Protein AF-A0A959QE55-F1 (afdb_monomer)

Radius of gyration: 18.62 Å; Cα contacts (8 Å, |Δi|>4): 96; chains: 1; bounding box: 35×22×53 Å

Mean predicted aligned error: 5.77 Å

Solvent-accessible surface area (backbone atoms only — not comparable to full-atom values): 5480 Å² total; per-residue (Å²): 134,53,68,30,61,61,32,69,75,41,61,66,72,59,25,51,55,52,40,71,72,63,36,79,43,78,48,75,43,74,94,70,44,28,40,37,29,31,33,92,86,72,31,63,40,76,44,64,65,80,84,82,84,89,66,46,80,93,33,75,67,35,47,52,52,48,56,62,69,46,49,91,74,59,48,73,69,59,49,51,50,51,51,54,46,56,56,63,72,77,110

Structure (mmCIF, N/CA/C/O backbone):
data_AF-A0A959QE55-F1
#
_entry.id   AF-A0A959QE55-F1
#
loop_
_atom_site.group_PDB
_atom_site.id
_atom_site.type_symbol
_atom_site.label_atom_id
_atom_site.label_alt_id
_atom_site.label_comp_id
_atom_site.label_asym_id
_atom_site.label_entity_id
_atom_site.label_seq_id
_atom_site.pdbx_PDB_ins_code
_atom_site.Cartn_x
_atom_site.Cartn_y
_atom_site.Cartn_z
_atom_site.occupancy
_atom_site.B_iso_or_equiv
_atom_site.auth_seq_id
_atom_site.auth_comp_id
_atom_site.auth_asym_id
_atom_site.auth_atom_id
_atom_site.pdbx_PDB_model_num
ATOM 1 N N . MET A 1 1 ? 2.479 9.524 -25.097 1.00 84.75 1 MET A N 1
ATOM 2 C CA . MET A 1 1 ? 2.474 9.174 -23.664 1.00 84.75 1 MET A CA 1
ATOM 3 C C . MET A 1 1 ? 2.998 7.757 -23.525 1.00 84.75 1 MET A C 1
ATOM 5 O O . MET A 1 1 ? 2.507 6.882 -24.237 1.00 84.75 1 MET A O 1
ATOM 9 N N . LYS A 1 2 ? 4.022 7.559 -22.696 1.00 95.69 2 LYS A N 1
ATOM 10 C CA . LYS A 1 2 ? 4.682 6.264 -22.495 1.00 95.69 2 LYS A CA 1
ATOM 11 C C . LYS A 1 2 ? 3.835 5.313 -21.641 1.00 95.69 2 LYS A C 1
ATOM 13 O O . LYS A 1 2 ? 2.853 5.717 -21.017 1.00 95.69 2 LYS A O 1
ATOM 18 N N . THR A 1 3 ? 4.215 4.043 -21.608 1.00 97.06 3 THR A N 1
ATOM 19 C CA . THR A 1 3 ? 3.507 2.968 -20.901 1.00 97.06 3 THR A CA 1
ATOM 20 C C . THR A 1 3 ? 3.425 3.236 -19.403 1.00 97.06 3 THR A C 1
ATOM 22 O O . THR A 1 3 ? 2.326 3.200 -18.853 1.00 97.06 3 THR A O 1
ATOM 25 N N . ALA A 1 4 ? 4.536 3.604 -18.756 1.00 97.25 4 ALA A N 1
ATOM 26 C CA . ALA A 1 4 ? 4.537 3.950 -17.335 1.00 97.25 4 ALA A CA 1
ATOM 27 C C . ALA A 1 4 ? 3.606 5.134 -17.017 1.00 97.25 4 ALA A C 1
ATOM 29 O O . ALA A 1 4 ? 2.822 5.057 -16.077 1.00 97.25 4 ALA A O 1
ATOM 30 N N . GLU A 1 5 ? 3.628 6.191 -17.838 1.00 96.94 5 GLU A N 1
ATOM 31 C CA . GLU A 1 5 ? 2.772 7.380 -17.678 1.00 96.94 5 GLU A CA 1
ATOM 32 C C . GLU A 1 5 ? 1.281 7.023 -17.809 1.00 96.94 5 GLU A C 1
ATOM 34 O O . GLU A 1 5 ? 0.459 7.450 -17.002 1.00 96.94 5 GLU A O 1
ATOM 39 N N . ARG A 1 6 ? 0.930 6.172 -18.784 1.00 96.81 6 ARG A N 1
ATOM 40 C CA . ARG A 1 6 ? -0.437 5.649 -18.961 1.00 96.81 6 ARG A CA 1
ATOM 41 C C . ARG A 1 6 ? -0.907 4.806 -17.781 1.00 96.81 6 ARG A C 1
ATOM 43 O O . ARG A 1 6 ? -2.092 4.822 -17.454 1.00 96.81 6 ARG A O 1
ATOM 50 N N . LEU A 1 7 ? -0.014 4.011 -17.193 1.00 96.25 7 LEU A N 1
ATOM 51 C CA . LEU A 1 7 ? -0.342 3.174 -16.041 1.00 96.25 7 LEU A CA 1
ATOM 52 C C . LEU A 1 7 ? -0.484 4.007 -14.767 1.00 96.25 7 LEU A C 1
ATOM 54 O O . LEU A 1 7 ? -1.400 3.740 -13.998 1.00 96.25 7 LEU A O 1
ATOM 58 N N . ALA A 1 8 ? 0.336 5.043 -14.587 1.00 94.50 8 ALA A N 1
ATOM 59 C CA . ALA A 1 8 ? 0.268 5.943 -13.435 1.00 94.50 8 ALA A CA 1
ATOM 60 C C . ALA A 1 8 ? -1.065 6.712 -13.330 1.00 94.50 8 ALA A C 1
ATOM 62 O O . ALA A 1 8 ? -1.439 7.142 -12.248 1.00 94.50 8 ALA A O 1
ATOM 63 N N . GLN A 1 9 ? -1.805 6.851 -14.434 1.00 94.62 9 GLN A N 1
ATOM 64 C CA . GLN A 1 9 ? -3.146 7.451 -14.451 1.00 94.62 9 GLN A CA 1
ATOM 65 C C . GLN A 1 9 ? -4.261 6.495 -13.995 1.00 94.62 9 GLN A C 1
ATOM 67 O O . GLN A 1 9 ? -5.414 6.906 -13.871 1.00 94.62 9 GLN A O 1
ATOM 72 N N . LYS A 1 10 ? -3.965 5.205 -13.805 1.00 92.38 10 LYS A N 1
ATOM 73 C CA . LYS A 1 10 ? -4.946 4.207 -13.358 1.00 92.38 10 LYS A CA 1
ATOM 74 C C . LYS A 1 10 ? -4.976 4.133 -11.835 1.00 92.38 10 LYS A C 1
ATOM 76 O O . LYS A 1 10 ? -4.022 4.506 -11.163 1.00 92.38 10 LYS A O 1
ATOM 81 N N . HIS A 1 11 ? -6.051 3.552 -11.302 1.00 91.75 11 HIS A N 1
ATOM 82 C CA . HIS A 1 11 ? -6.120 3.198 -9.887 1.00 91.75 11 HIS A CA 1
ATOM 83 C C . HIS A 1 11 ? -4.899 2.360 -9.485 1.00 91.75 11 HIS A C 1
ATOM 85 O O . HIS A 1 11 ? -4.510 1.446 -10.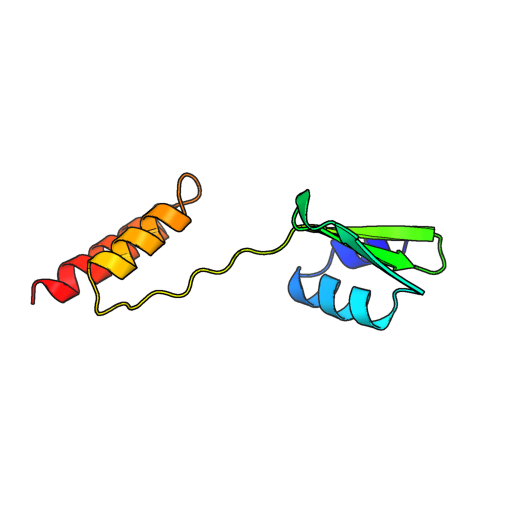219 1.00 91.75 11 HIS A O 1
ATOM 91 N N . PHE A 1 12 ? -4.323 2.651 -8.321 1.00 87.56 12 PHE A N 1
ATOM 92 C CA . PHE A 1 12 ? -3.012 2.150 -7.905 1.00 87.56 12 PHE A CA 1
ATOM 93 C C . PHE A 1 12 ? -2.865 0.624 -8.048 1.00 87.56 12 PHE A C 1
ATOM 95 O O . PHE A 1 12 ? -1.962 0.142 -8.732 1.00 87.56 12 PHE A O 1
ATOM 102 N N . ALA A 1 13 ? -3.815 -0.145 -7.504 1.00 88.50 13 ALA A N 1
ATOM 103 C CA . ALA A 1 13 ? -3.820 -1.606 -7.619 1.00 88.50 13 ALA A CA 1
ATOM 104 C C . ALA A 1 13 ? -3.850 -2.092 -9.083 1.00 88.50 13 ALA A C 1
ATOM 106 O O . ALA A 1 13 ? -3.131 -3.019 -9.452 1.00 88.50 13 ALA A O 1
ATOM 107 N N . VAL A 1 14 ? -4.630 -1.433 -9.947 1.00 92.19 14 VAL A N 1
ATOM 108 C CA . VAL A 1 14 ? -4.714 -1.762 -11.379 1.00 92.19 14 VAL A CA 1
ATOM 109 C C . VAL A 1 14 ? -3.400 -1.446 -12.088 1.00 92.19 14 VAL A C 1
AT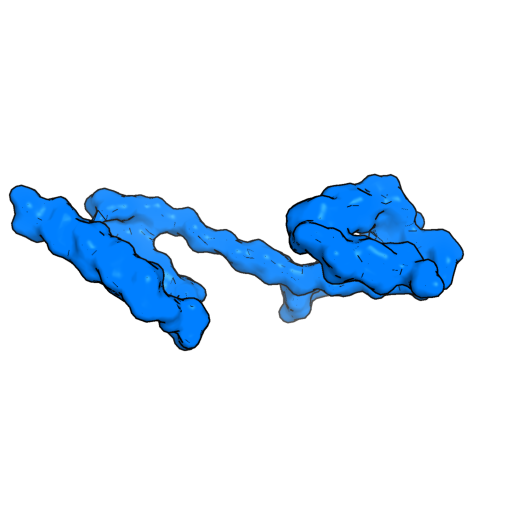OM 111 O O . VAL A 1 14 ? -2.949 -2.240 -12.913 1.00 92.19 14 VAL A O 1
ATOM 114 N N . ALA A 1 15 ? -2.774 -0.310 -11.772 1.00 93.38 15 ALA A N 1
ATOM 115 C CA . ALA A 1 15 ? -1.484 0.074 -12.333 1.00 93.38 15 ALA A CA 1
ATOM 116 C C . ALA A 1 15 ? -0.402 -0.969 -12.013 1.00 93.38 15 ALA A C 1
ATOM 118 O O . ALA A 1 15 ? 0.316 -1.389 -12.918 1.00 93.38 15 ALA A O 1
ATOM 119 N N . ILE A 1 16 ? -0.340 -1.443 -10.762 1.00 92.62 16 ILE A N 1
ATOM 120 C CA . ILE A 1 16 ? 0.623 -2.466 -10.326 1.00 92.62 16 ILE A CA 1
ATOM 121 C C . ILE A 1 16 ? 0.371 -3.807 -11.006 1.00 92.62 16 ILE A C 1
ATOM 123 O O . ILE A 1 16 ? 1.319 -4.395 -11.523 1.00 92.62 16 ILE A O 1
ATOM 127 N N . MET A 1 17 ? -0.877 -4.289 -11.020 1.00 93.81 17 MET A N 1
ATOM 128 C CA . MET A 1 17 ? -1.208 -5.570 -11.657 1.00 93.81 17 MET A CA 1
ATOM 129 C C . MET A 1 17 ? -0.801 -5.559 -13.131 1.00 93.81 17 MET A C 1
ATOM 131 O O . MET A 1 17 ? -0.092 -6.451 -13.588 1.00 93.81 17 MET A O 1
ATOM 135 N N . ARG A 1 18 ? -1.155 -4.491 -13.855 1.00 95.75 18 ARG A N 1
ATOM 136 C CA . ARG A 1 18 ? -0.773 -4.338 -15.263 1.00 95.75 18 ARG A CA 1
ATOM 137 C C . ARG A 1 18 ? 0.732 -4.208 -15.448 1.00 95.75 18 ARG A C 1
ATOM 13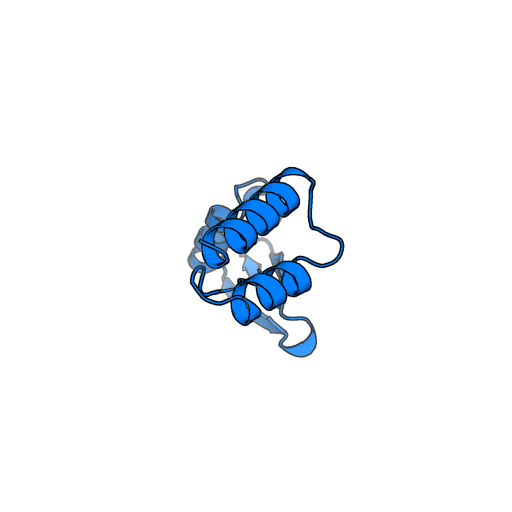9 O O . ARG A 1 18 ? 1.269 -4.823 -16.359 1.00 95.75 18 ARG A O 1
ATOM 146 N N . ALA A 1 19 ? 1.415 -3.459 -14.588 1.00 95.25 19 ALA A N 1
ATOM 147 C CA . ALA A 1 19 ? 2.865 -3.334 -14.652 1.00 95.25 19 ALA A CA 1
ATOM 148 C C . ALA A 1 19 ? 3.572 -4.683 -14.448 1.00 95.25 19 ALA A C 1
ATOM 150 O O . ALA A 1 19 ? 4.538 -4.973 -15.144 1.00 95.25 19 ALA A O 1
ATOM 151 N N . ALA A 1 20 ? 3.072 -5.526 -13.541 1.00 93.88 20 ALA A N 1
ATOM 152 C CA . ALA A 1 20 ? 3.609 -6.864 -13.320 1.00 93.88 20 ALA A CA 1
ATOM 153 C C . ALA A 1 20 ? 3.378 -7.814 -14.510 1.00 93.88 20 ALA A C 1
ATOM 155 O O . ALA A 1 20 ? 4.201 -8.699 -14.726 1.00 93.88 20 ALA A O 1
ATOM 156 N N . GLU A 1 21 ? 2.298 -7.625 -15.274 1.00 94.94 21 GLU A N 1
ATOM 157 C CA . GLU A 1 21 ? 1.985 -8.418 -16.471 1.00 94.94 21 GLU A CA 1
ATOM 158 C C . GLU A 1 21 ? 2.832 -8.034 -17.693 1.00 94.94 21 GLU A C 1
ATOM 160 O O . GLU A 1 21 ? 3.210 -8.913 -18.463 1.00 94.94 21 GLU A O 1
ATOM 165 N N . CYS A 1 22 ? 3.095 -6.739 -17.911 1.00 94.69 22 CYS A N 1
ATOM 166 C CA . CYS A 1 22 ? 3.677 -6.252 -19.169 1.00 94.69 22 CYS A CA 1
ATOM 167 C C . CYS A 1 22 ? 5.108 -5.707 -19.072 1.00 94.69 22 CYS A C 1
ATOM 169 O O . CYS A 1 22 ? 5.663 -5.287 -20.087 1.00 94.69 22 CYS A O 1
ATOM 171 N N . ALA A 1 23 ? 5.712 -5.674 -17.883 1.00 97.44 23 ALA A N 1
ATOM 172 C CA . ALA A 1 23 ? 7.102 -5.260 -17.742 1.00 97.44 23 ALA A CA 1
ATOM 173 C C . ALA A 1 23 ? 8.063 -6.304 -18.321 1.00 97.44 23 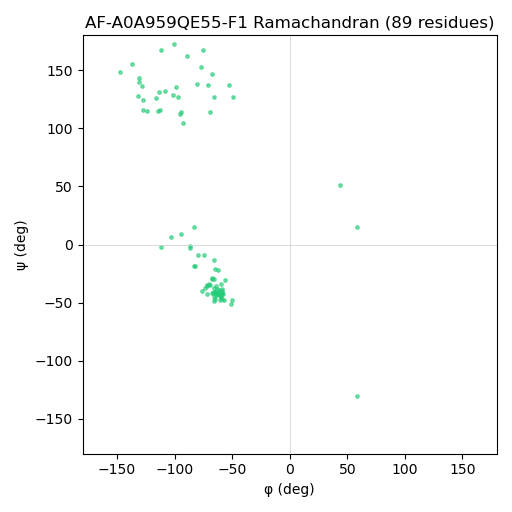ALA A C 1
ATOM 175 O O . ALA A 1 23 ? 7.946 -7.497 -18.053 1.00 97.44 23 ALA A O 1
ATOM 176 N N . ILE A 1 24 ? 9.079 -5.828 -19.037 1.00 98.19 24 ILE A N 1
ATOM 177 C CA . ILE A 1 24 ? 10.196 -6.649 -19.515 1.00 98.19 24 ILE A CA 1
ATOM 178 C C . ILE A 1 24 ? 11.282 -6.849 -18.460 1.00 98.19 24 ILE A C 1
ATOM 180 O O . ILE A 1 24 ? 12.094 -7.764 -18.570 1.00 98.19 24 ILE A O 1
ATOM 184 N N . ALA A 1 25 ? 11.311 -6.003 -17.427 1.00 98.06 25 ALA A N 1
ATOM 185 C CA . ALA A 1 25 ? 12.191 -6.178 -16.282 1.00 98.06 25 ALA A CA 1
ATOM 186 C C . ALA A 1 25 ? 11.547 -5.658 -14.995 1.00 98.06 25 ALA A C 1
ATOM 188 O O . ALA A 1 25 ? 10.796 -4.679 -14.999 1.00 98.06 25 ALA A O 1
ATOM 189 N N . LYS A 1 26 ? 11.889 -6.305 -13.8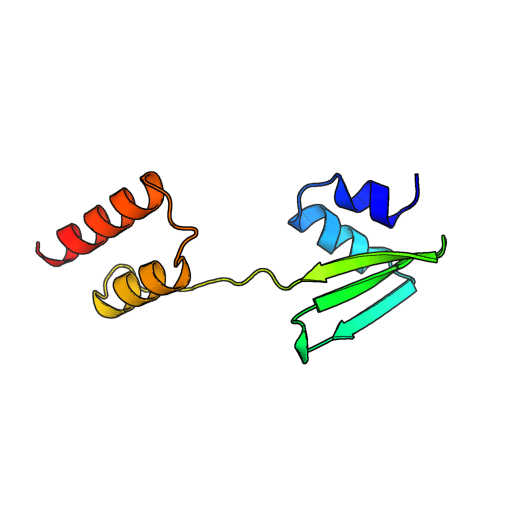79 1.00 97.38 26 LYS A N 1
ATOM 190 C CA . LYS A 1 26 ? 11.438 -5.953 -12.533 1.00 97.38 26 LYS A CA 1
ATOM 191 C C . LYS A 1 26 ? 12.632 -5.911 -11.586 1.00 97.38 26 LYS A C 1
ATOM 193 O O . LYS A 1 26 ? 13.369 -6.888 -11.494 1.00 97.38 26 LYS A O 1
ATOM 198 N N . ASP A 1 27 ? 12.794 -4.808 -10.863 1.00 96.94 27 ASP A N 1
ATOM 199 C CA . ASP A 1 27 ? 13.876 -4.613 -9.889 1.00 96.94 27 ASP A CA 1
ATOM 200 C C . ASP A 1 27 ? 13.318 -4.169 -8.530 1.00 96.94 27 ASP A C 1
ATOM 202 O O . ASP A 1 27 ? 12.438 -3.306 -8.474 1.00 96.94 27 ASP A O 1
ATOM 206 N N . LYS A 1 28 ? 13.826 -4.748 -7.433 1.00 94.38 28 LYS A N 1
ATOM 207 C CA . LYS A 1 28 ? 13.391 -4.428 -6.063 1.00 94.38 28 LYS A CA 1
ATOM 208 C C . LYS A 1 28 ? 14.527 -3.774 -5.281 1.00 94.38 28 LYS A C 1
ATOM 210 O O . LYS A 1 28 ? 15.503 -4.428 -4.921 1.00 94.38 28 LYS A O 1
ATOM 215 N N . ASN A 1 29 ? 14.338 -2.509 -4.916 1.00 92.62 29 ASN A N 1
ATOM 216 C CA . ASN A 1 29 ? 15.194 -1.809 -3.968 1.00 92.62 29 ASN A CA 1
ATOM 217 C C . ASN A 1 29 ? 14.614 -1.949 -2.553 1.00 92.62 29 ASN A C 1
ATOM 219 O O . ASN A 1 29 ? 13.631 -1.293 -2.209 1.00 92.62 29 ASN A O 1
ATOM 223 N N . ARG A 1 30 ? 15.234 -2.804 -1.733 1.00 89.50 30 ARG A N 1
ATOM 224 C CA . ARG A 1 30 ? 14.792 -3.066 -0.353 1.00 89.50 30 ARG A CA 1
ATOM 225 C C . ARG A 1 30 ? 15.023 -1.885 0.589 1.00 89.50 30 ARG A C 1
ATOM 227 O O . ARG A 1 30 ? 14.201 -1.666 1.461 1.00 89.50 30 ARG A O 1
ATOM 234 N N . ALA A 1 31 ? 16.098 -1.120 0.397 1.00 89.56 31 ALA A N 1
ATOM 235 C CA . ALA A 1 31 ? 16.407 0.028 1.251 1.00 89.56 31 ALA A CA 1
ATOM 236 C C . ALA A 1 31 ? 15.382 1.163 1.096 1.00 89.56 31 ALA A C 1
ATOM 238 O O . ALA A 1 31 ? 15.147 1.916 2.031 1.00 89.56 31 ALA A O 1
ATOM 239 N N . LEU A 1 32 ? 14.771 1.276 -0.087 1.00 88.81 32 LEU A N 1
ATOM 240 C CA . LEU A 1 32 ? 13.746 2.278 -0.387 1.00 88.81 32 LEU A CA 1
ATOM 241 C C . LEU A 1 32 ? 12.322 1.713 -0.383 1.00 88.81 32 LEU A C 1
ATOM 243 O O . LEU A 1 32 ? 11.412 2.425 -0.811 1.00 88.81 32 LEU A O 1
ATOM 247 N N . CYS A 1 33 ? 12.151 0.444 0.004 1.00 91.19 33 CYS A N 1
ATOM 248 C CA . CYS A 1 33 ? 10.894 -0.293 -0.106 1.00 91.19 33 CYS A CA 1
ATOM 249 C C . CYS A 1 33 ? 10.219 -0.052 -1.466 1.00 91.19 33 CYS A C 1
ATOM 251 O O . CYS A 1 33 ? 9.079 0.382 -1.534 1.00 91.19 33 CYS A O 1
ATOM 253 N N . MET A 1 34 ? 10.944 -0.224 -2.575 1.00 94.00 34 MET A N 1
ATOM 254 C CA . MET A 1 34 ? 10.480 0.187 -3.905 1.00 94.00 34 MET A CA 1
ATOM 255 C C . MET A 1 34 ? 10.653 -0.924 -4.936 1.00 94.00 34 MET A C 1
ATOM 257 O O . MET A 1 34 ? 11.684 -1.593 -4.985 1.00 94.00 34 MET A O 1
ATOM 261 N N . THR A 1 35 ? 9.663 -1.075 -5.811 1.00 95.00 35 THR A N 1
ATOM 262 C CA . THR A 1 35 ? 9.708 -1.937 -6.995 1.00 95.00 35 THR A CA 1
ATOM 263 C C . THR A 1 35 ? 9.667 -1.083 -8.260 1.00 95.00 35 THR A C 1
ATOM 265 O O . THR A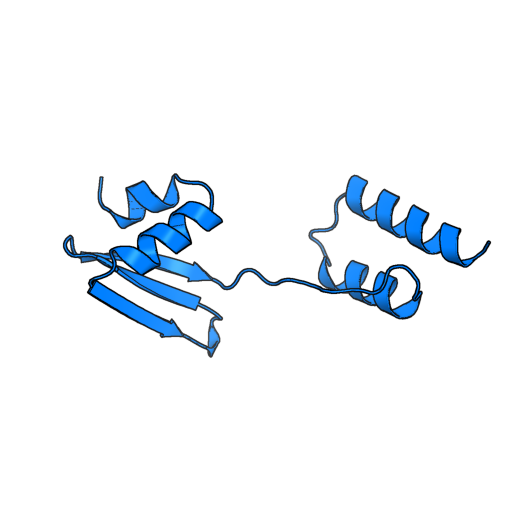 1 35 ? 8.817 -0.205 -8.384 1.00 95.00 35 THR A O 1
ATOM 268 N N . LYS A 1 36 ? 10.567 -1.340 -9.211 1.00 97.25 36 LYS A N 1
ATOM 269 C CA . LYS A 1 36 ? 10.589 -0.709 -10.537 1.00 97.25 36 LYS A CA 1
ATOM 270 C C . LYS A 1 36 ? 10.177 -1.721 -11.599 1.00 97.25 36 LYS A C 1
ATOM 272 O O . LYS A 1 36 ? 10.716 -2.826 -11.623 1.00 97.25 36 LYS A O 1
ATOM 277 N N . TYR A 1 37 ? 9.272 -1.314 -12.478 1.00 98.06 37 TYR A N 1
ATOM 278 C CA . TYR A 1 37 ? 8.815 -2.064 -13.646 1.00 98.06 37 TYR A CA 1
ATOM 279 C C . TYR A 1 37 ? 9.276 -1.338 -14.910 1.00 98.06 37 TYR A C 1
ATOM 281 O O . TYR A 1 37 ? 8.863 -0.201 -15.130 1.00 98.06 37 TYR A O 1
ATOM 289 N N . THR A 1 38 ? 10.136 -1.965 -15.710 1.00 98.44 38 THR A N 1
ATOM 290 C CA . THR A 1 38 ? 10.631 -1.414 -16.983 1.00 98.44 38 THR A CA 1
ATOM 291 C C . THR A 1 38 ? 9.843 -2.010 -18.143 1.00 98.44 38 THR A C 1
ATOM 293 O O . THR A 1 38 ? 9.638 -3.222 -18.176 1.00 98.44 38 THR A O 1
ATOM 296 N N . PHE A 1 39 ? 9.432 -1.179 -19.098 1.00 98.56 39 PHE A N 1
ATOM 297 C CA . PHE A 1 39 ? 8.637 -1.573 -20.269 1.00 98.56 39 PHE A CA 1
ATOM 298 C C . PHE A 1 39 ? 9.440 -1.460 -21.575 1.00 98.56 39 PHE A C 1
ATOM 300 O O . PHE A 1 39 ? 10.491 -0.820 -21.604 1.00 98.56 39 PHE A O 1
ATOM 307 N N . ASP A 1 40 ? 8.916 -2.030 -22.666 1.00 98.12 40 ASP A N 1
ATOM 308 C CA . ASP A 1 40 ? 9.547 -2.029 -24.001 1.00 98.12 40 ASP A CA 1
ATOM 309 C C . ASP A 1 40 ? 9.874 -0.631 -24.549 1.00 98.12 40 ASP A C 1
ATOM 311 O O . ASP A 1 40 ? 10.851 -0.442 -25.270 1.00 98.12 40 ASP A O 1
ATOM 315 N N . ASP A 1 41 ? 9.084 0.385 -24.189 1.00 98.00 41 ASP A N 1
ATOM 316 C CA . ASP A 1 41 ? 9.314 1.781 -24.590 1.00 98.00 41 ASP A CA 1
ATOM 317 C C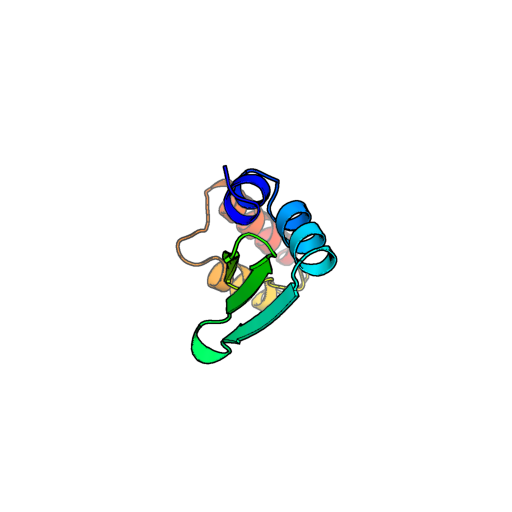 . ASP A 1 41 ? 10.339 2.520 -23.700 1.00 98.00 41 ASP A C 1
ATOM 319 O O . ASP A 1 41 ? 10.433 3.758 -23.714 1.00 98.00 41 ASP A O 1
ATOM 323 N N . ASN A 1 42 ? 11.104 1.758 -22.911 1.00 97.56 42 ASN A N 1
ATOM 324 C CA . ASN A 1 42 ? 12.078 2.208 -21.918 1.00 97.56 42 ASN A CA 1
ATOM 325 C C . ASN A 1 42 ? 11.496 3.111 -20.819 1.00 97.56 42 ASN A C 1
ATOM 327 O O . ASN A 1 42 ? 12.245 3.792 -20.115 1.00 97.56 42 ASN A O 1
ATOM 331 N N . SER A 1 43 ? 10.170 3.174 -20.661 1.00 98.44 43 SER A N 1
ATOM 332 C CA . SER A 1 43 ? 9.578 3.820 -19.491 1.00 98.44 43 SER A CA 1
ATOM 333 C C . SER A 1 43 ? 9.671 2.924 -18.261 1.00 98.44 43 SER A C 1
ATOM 335 O O . SER A 1 43 ? 9.733 1.698 -18.365 1.00 98.44 43 SER A O 1
ATOM 337 N N . VAL A 1 44 ? 9.697 3.551 -17.084 1.00 98.00 44 VAL A N 1
ATOM 338 C CA . VAL A 1 44 ? 9.804 2.857 -15.800 1.00 98.00 44 VAL A CA 1
ATOM 339 C C . VAL A 1 44 ? 8.685 3.331 -14.884 1.00 98.00 44 VAL A C 1
ATOM 341 O O . VAL A 1 44 ? 8.565 4.528 -14.630 1.00 98.00 44 VAL A O 1
ATOM 344 N N . LEU A 1 45 ? 7.881 2.400 -14.371 1.00 96.94 45 LEU A N 1
ATOM 345 C CA . LEU A 1 45 ? 6.950 2.664 -13.276 1.00 96.94 45 LEU A CA 1
ATOM 346 C C . LEU A 1 45 ? 7.629 2.277 -11.960 1.00 96.94 45 LEU A C 1
ATOM 348 O O . LEU A 1 45 ? 7.914 1.102 -11.725 1.00 96.94 45 LEU A O 1
ATOM 352 N N . ALA A 1 46 ? 7.898 3.267 -11.113 1.00 95.94 46 ALA A N 1
ATOM 353 C CA . ALA A 1 46 ? 8.428 3.061 -9.772 1.00 95.94 46 ALA A CA 1
ATOM 354 C C . ALA A 1 46 ? 7.285 3.091 -8.751 1.00 95.94 46 ALA A C 1
ATOM 356 O O . ALA A 1 46 ? 6.501 4.035 -8.715 1.00 95.94 46 ALA A O 1
ATOM 357 N N . VAL A 1 47 ? 7.201 2.053 -7.926 1.00 93.06 47 VAL A N 1
ATOM 358 C CA . VAL A 1 47 ? 6.156 1.862 -6.919 1.00 93.06 47 VAL A CA 1
ATOM 359 C C . VAL A 1 47 ? 6.837 1.685 -5.574 1.00 93.06 47 VAL A C 1
ATOM 361 O O . VAL A 1 47 ? 7.559 0.706 -5.379 1.00 93.06 47 VAL A O 1
ATOM 364 N N . ARG A 1 48 ? 6.631 2.624 -4.651 1.00 90.50 48 ARG A N 1
ATOM 365 C CA . ARG A 1 48 ? 7.025 2.445 -3.250 1.00 90.50 48 ARG A CA 1
ATOM 366 C C . ARG A 1 48 ? 5.955 1.598 -2.549 1.00 90.50 48 ARG A C 1
ATOM 368 O O . ARG A 1 48 ? 4.777 1.742 -2.862 1.00 90.50 48 ARG A O 1
ATOM 375 N N . GLU A 1 49 ? 6.383 0.653 -1.715 1.00 76.38 49 GLU A N 1
ATOM 376 C CA . GLU A 1 49 ? 5.532 -0.300 -1.002 1.00 76.38 49 GLU A CA 1
ATOM 377 C C . GLU A 1 49 ? 4.383 0.447 -0.320 1.00 76.38 49 GLU A C 1
ATOM 379 O O . GLU A 1 49 ? 4.604 1.404 0.416 1.00 76.38 49 GLU A O 1
ATOM 384 N N . VAL A 1 50 ? 3.159 -0.000 -0.597 1.00 70.38 50 VAL A N 1
ATOM 385 C CA . VAL A 1 50 ? 1.982 0.317 0.215 1.00 70.38 50 VAL A CA 1
ATOM 386 C C . VAL A 1 50 ? 2.176 -0.422 1.526 1.00 70.38 50 VAL A C 1
ATOM 388 O O . VAL A 1 50 ? 2.225 -1.656 1.532 1.00 70.38 50 VAL A O 1
ATOM 391 N N . SER A 1 51 ? 2.340 0.314 2.618 1.00 77.06 51 SER A N 1
ATOM 392 C CA . SER A 1 51 ? 2.251 -0.272 3.946 1.00 77.06 51 SER A CA 1
ATOM 393 C C . SER A 1 51 ? 0.803 -0.710 4.193 1.00 77.06 51 SER A C 1
ATOM 395 O O . SER A 1 51 ? -0.147 -0.104 3.702 1.00 77.06 51 SER A O 1
ATOM 397 N N . MET A 1 52 ? 0.635 -1.790 4.948 1.00 84.75 52 MET A N 1
ATOM 398 C CA . MET A 1 52 ? -0.654 -2.235 5.473 1.00 84.75 52 MET A CA 1
ATOM 399 C C . MET A 1 52 ? -0.485 -2.501 6.966 1.00 84.75 52 MET A C 1
ATOM 401 O O . MET A 1 52 ? 0.567 -2.999 7.374 1.00 84.75 52 MET A O 1
ATOM 405 N N . CYS A 1 53 ? -1.504 -2.190 7.760 1.00 89.44 53 CYS A N 1
ATOM 406 C CA . CYS A 1 53 ? -1.555 -2.532 9.175 1.00 89.44 53 CYS A CA 1
ATOM 407 C C . CYS A 1 53 ? -2.718 -3.493 9.406 1.00 89.44 53 CYS A C 1
ATOM 409 O O . CYS A 1 53 ? -3.847 -3.221 9.004 1.00 89.44 53 CYS A O 1
ATOM 411 N N . ALA A 1 54 ? -2.426 -4.640 10.013 1.00 94.88 54 ALA A N 1
ATOM 412 C CA . ALA A 1 54 ? -3.443 -5.541 10.527 1.00 94.88 54 ALA A CA 1
ATOM 413 C C . ALA A 1 54 ? -3.521 -5.323 12.036 1.00 94.88 54 ALA A C 1
ATOM 415 O O . ALA A 1 54 ? -2.492 -5.377 12.710 1.00 94.88 54 ALA A O 1
ATOM 416 N N . PHE A 1 55 ? -4.723 -5.101 12.558 1.00 96.50 55 PHE A N 1
ATOM 417 C CA . PHE A 1 55 ? -4.947 -4.890 13.981 1.00 96.50 55 PHE A CA 1
ATOM 418 C C . PHE A 1 55 ? -6.180 -5.660 14.461 1.00 96.50 55 PHE A C 1
ATOM 420 O O . PHE A 1 55 ? -7.062 -6.010 13.677 1.00 96.50 55 PHE A O 1
ATOM 427 N N . ASN A 1 56 ? -6.208 -5.966 15.754 1.00 97.25 56 ASN A N 1
ATOM 428 C CA . ASN A 1 56 ? -7.327 -6.604 16.428 1.00 97.25 56 ASN A CA 1
ATOM 429 C C . ASN A 1 56 ? -8.222 -5.535 17.073 1.00 97.25 56 ASN A C 1
ATOM 431 O O . ASN A 1 56 ? -7.813 -4.904 18.046 1.00 97.25 56 ASN A O 1
ATOM 435 N N . ALA A 1 57 ? -9.441 -5.375 16.559 1.00 96.81 57 ALA A N 1
ATOM 436 C CA . ALA A 1 57 ? -10.427 -4.427 17.077 1.00 96.81 57 ALA A CA 1
ATOM 437 C C . ALA A 1 57 ? -10.927 -4.759 18.499 1.00 96.81 57 ALA A C 1
ATOM 439 O O . ALA A 1 57 ? -11.499 -3.898 19.150 1.00 96.81 57 ALA A O 1
ATOM 440 N N . ASP A 1 58 ? -10.658 -5.965 19.007 1.00 96.81 58 ASP A N 1
ATOM 441 C CA . ASP A 1 58 ? -11.002 -6.368 20.378 1.00 96.81 58 ASP A CA 1
ATOM 442 C C . ASP A 1 58 ? -9.833 -6.156 21.368 1.00 96.81 58 ASP A C 1
ATOM 444 O O . ASP A 1 58 ? -9.851 -6.649 22.496 1.00 96.81 58 ASP A O 1
ATOM 448 N N . SER A 1 59 ? -8.756 -5.485 20.943 1.00 97.62 59 SER A N 1
ATOM 449 C CA . SER A 1 59 ? -7.548 -5.272 21.746 1.00 97.62 59 SER A CA 1
ATOM 450 C C . SER A 1 59 ? -7.168 -3.800 21.798 1.00 97.62 59 SER A C 1
ATOM 452 O O . SER A 1 59 ? -6.731 -3.226 20.800 1.00 97.62 59 SER A O 1
ATOM 454 N N . LEU A 1 60 ? -7.225 -3.225 23.003 1.00 97.06 60 LEU A N 1
ATOM 455 C CA . LEU A 1 60 ? -6.820 -1.844 23.283 1.00 97.06 60 LEU A CA 1
ATOM 456 C C . LEU A 1 60 ? -5.427 -1.525 22.723 1.00 97.06 60 LEU A C 1
ATOM 458 O O . LEU A 1 60 ? -5.234 -0.517 22.042 1.00 97.06 60 LEU A O 1
ATOM 462 N N . GLN A 1 61 ? -4.458 -2.412 22.974 1.00 96.88 61 GLN A N 1
ATOM 463 C CA . GLN A 1 61 ? -3.094 -2.232 22.481 1.00 96.88 61 GLN A CA 1
ATOM 464 C C . GLN A 1 61 ? -3.061 -2.222 20.952 1.00 96.88 61 GLN A C 1
ATOM 466 O O . GLN A 1 61 ? -2.396 -1.383 20.358 1.00 96.88 61 GLN A O 1
ATOM 471 N N . SER A 1 62 ? -3.812 -3.117 20.306 1.00 97.69 62 SER A N 1
ATOM 472 C CA . SER A 1 62 ? -3.771 -3.231 18.851 1.00 97.69 62 SER A CA 1
ATOM 473 C C . SER A 1 62 ? -4.438 -2.049 18.144 1.00 97.69 62 SER A C 1
ATOM 475 O O . SER A 1 62 ? -3.950 -1.642 17.094 1.00 97.69 62 SER A O 1
ATOM 477 N N . ILE A 1 63 ? -5.508 -1.481 18.713 1.00 97.88 63 ILE A N 1
ATOM 478 C CA . ILE A 1 63 ? -6.124 -0.238 18.216 1.00 97.88 63 ILE A CA 1
ATOM 479 C C . ILE A 1 63 ? -5.160 0.943 18.388 1.00 97.88 63 ILE A C 1
ATOM 481 O O . ILE A 1 63 ? -4.992 1.748 17.475 1.00 97.88 63 ILE A O 1
ATOM 485 N N . THR A 1 64 ? -4.471 1.017 19.529 1.00 95.56 64 THR A N 1
ATOM 486 C CA . THR A 1 64 ? -3.476 2.072 19.787 1.00 95.56 64 THR A CA 1
ATOM 487 C C . THR A 1 64 ? -2.298 1.985 18.810 1.00 95.56 64 THR A C 1
ATOM 489 O O . THR A 1 64 ? -1.855 3.001 18.272 1.00 95.56 64 THR A O 1
ATOM 492 N N . ASP A 1 65 ? -1.822 0.772 18.522 1.00 96.38 65 ASP A N 1
ATOM 493 C CA . ASP A 1 65 ? -0.761 0.538 17.539 1.00 96.38 65 ASP A CA 1
ATOM 494 C C . ASP A 1 65 ? -1.207 0.932 16.118 1.00 96.38 65 ASP A C 1
ATOM 496 O O . ASP A 1 65 ? -0.411 1.475 15.351 1.00 96.38 65 ASP A O 1
ATOM 500 N N . TYR A 1 66 ? -2.482 0.712 15.769 1.00 96.00 66 TYR A N 1
ATOM 501 C CA . TYR A 1 66 ? -3.062 1.165 14.501 1.00 96.00 66 TYR A CA 1
ATOM 502 C C . TYR A 1 66 ? -3.099 2.694 14.390 1.00 96.00 66 TYR A C 1
ATOM 504 O O . TYR A 1 66 ? -2.622 3.237 13.392 1.00 96.00 66 TYR A O 1
ATOM 512 N N . ALA A 1 67 ? -3.562 3.392 15.430 1.00 95.25 67 ALA A N 1
ATOM 513 C CA . ALA A 1 67 ? -3.539 4.855 15.473 1.00 95.25 67 ALA A CA 1
ATOM 514 C C . ALA A 1 67 ? -2.107 5.401 15.311 1.00 95.25 67 ALA A C 1
ATOM 516 O O . ALA A 1 67 ? -1.862 6.320 14.529 1.00 95.25 67 ALA A O 1
ATOM 517 N N . SER A 1 68 ? -1.128 4.775 15.976 1.00 94.56 68 SER A N 1
ATOM 518 C CA . SER A 1 68 ? 0.286 5.134 15.811 1.00 94.56 68 SER A CA 1
ATOM 519 C C . SER A 1 68 ? 0.828 4.834 14.412 1.00 94.56 68 SER A C 1
ATOM 521 O O . SER A 1 68 ? 1.766 5.504 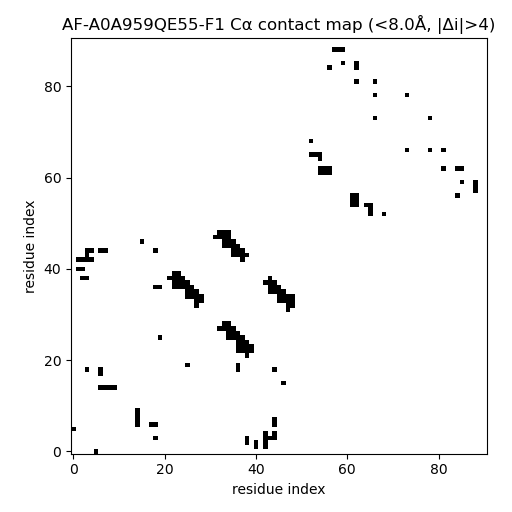13.982 1.00 94.56 68 SER A O 1
ATOM 523 N N . TRP A 1 69 ? 0.308 3.817 13.722 1.00 93.88 69 TRP A N 1
ATOM 524 C CA . TRP A 1 69 ? 0.724 3.481 12.362 1.00 93.88 69 TRP A CA 1
ATOM 525 C C . TRP A 1 69 ? 0.231 4.507 11.337 1.00 93.88 69 TRP A C 1
ATOM 527 O O . TRP A 1 69 ? 0.966 4.800 10.396 1.00 93.88 69 TRP A O 1
ATOM 537 N N . LEU A 1 70 ? -0.970 5.067 11.533 1.00 92.31 70 LEU A N 1
ATOM 538 C CA . LEU A 1 70 ? -1.477 6.186 10.729 1.00 92.31 70 LEU A CA 1
ATOM 539 C C . LEU A 1 70 ? -0.642 7.458 10.941 1.00 92.31 70 LEU A C 1
ATOM 541 O O . LEU A 1 70 ? -0.367 8.180 9.987 1.00 92.31 70 LEU A O 1
ATOM 545 N N . GLY A 1 71 ? -0.186 7.707 12.173 1.00 90.81 71 GLY A N 1
ATOM 546 C CA . GLY A 1 71 ? 0.689 8.837 12.484 1.00 90.81 71 GLY A CA 1
ATOM 547 C C . GLY A 1 71 ? 0.050 10.178 12.114 1.00 90.81 71 GLY A C 1
ATOM 548 O O . GLY A 1 71 ? -1.096 10.433 12.467 1.00 90.81 71 GLY A O 1
ATOM 549 N N . ASP A 1 72 ? 0.789 11.023 11.392 1.00 89.62 72 ASP A N 1
ATOM 550 C CA . ASP A 1 72 ? 0.322 12.353 10.969 1.00 89.62 72 ASP A CA 1
ATOM 551 C C . ASP A 1 72 ? -0.700 12.309 9.811 1.00 89.62 72 ASP A C 1
ATOM 553 O O . ASP A 1 72 ? -1.281 13.340 9.478 1.00 89.62 72 ASP A O 1
ATOM 557 N N . ASP A 1 73 ? -0.920 11.140 9.193 1.00 85.19 73 ASP A N 1
ATOM 558 C CA . ASP A 1 73 ? -1.883 10.958 8.096 1.00 85.19 73 ASP A CA 1
ATOM 559 C C . ASP A 1 73 ? -3.312 10.666 8.600 1.00 85.19 73 ASP A C 1
ATOM 561 O O . ASP A 1 73 ? -4.225 10.492 7.791 1.00 85.19 73 ASP A O 1
ATOM 565 N N . ILE A 1 74 ? -3.519 10.585 9.921 1.00 93.00 74 ILE A N 1
ATOM 566 C CA . ILE A 1 74 ? -4.845 10.375 10.510 1.00 93.00 74 ILE A CA 1
ATOM 567 C C . ILE A 1 74 ? -5.751 11.583 10.239 1.00 93.00 74 ILE A C 1
ATOM 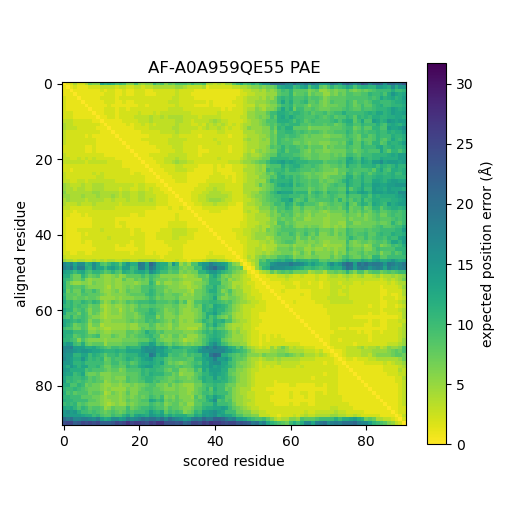569 O O . ILE A 1 74 ? -5.393 12.727 10.527 1.00 93.00 74 ILE A O 1
ATOM 573 N N . ASP A 1 75 ? -6.934 11.329 9.686 1.00 94.25 75 ASP A N 1
ATOM 574 C CA . ASP A 1 75 ? -7.967 12.345 9.502 1.00 94.25 75 ASP A CA 1
ATOM 575 C C . ASP A 1 75 ? -9.049 12.255 10.588 1.00 94.25 75 ASP A C 1
ATOM 577 O O . ASP A 1 75 ? -9.062 11.337 11.413 1.00 94.25 75 ASP A O 1
ATOM 581 N N . ASP A 1 76 ? -9.956 13.235 10.603 1.00 96.12 76 ASP A N 1
ATOM 582 C CA . ASP A 1 76 ? -11.024 13.311 11.605 1.00 96.12 76 ASP A CA 1
ATOM 583 C C . ASP A 1 76 ? -11.934 12.067 11.580 1.00 96.12 76 ASP A C 1
ATOM 585 O O . ASP A 1 76 ? -12.405 11.628 12.626 1.00 96.12 76 ASP A O 1
ATOM 589 N N . ALA A 1 77 ? -12.161 11.468 10.404 1.00 96.75 77 ALA A N 1
ATOM 590 C CA . ALA A 1 77 ? -13.036 10.307 10.268 1.00 96.75 77 ALA A CA 1
ATOM 591 C C . ALA A 1 77 ? -12.399 9.043 10.862 1.00 96.75 77 ALA A C 1
ATOM 593 O O . ALA A 1 77 ? -13.068 8.283 11.564 1.00 96.75 77 ALA A O 1
ATOM 594 N N . GLU A 1 78 ? -11.106 8.832 10.616 1.00 96.31 78 GLU A N 1
ATOM 595 C CA . GLU A 1 78 ? -10.358 7.724 11.214 1.00 96.31 78 GLU A CA 1
ATOM 596 C C . GLU A 1 78 ? -10.168 7.918 12.724 1.00 96.31 78 GLU A C 1
ATOM 598 O O . GLU A 1 78 ? -10.246 6.952 13.486 1.00 96.31 78 GLU A O 1
ATOM 603 N N . LEU A 1 79 ? -9.991 9.159 13.191 1.00 96.94 79 LEU A N 1
ATOM 604 C CA . LEU A 1 79 ? -9.932 9.457 14.623 1.00 96.94 79 LEU A CA 1
ATOM 605 C C . LEU A 1 79 ? -11.258 9.141 15.334 1.00 96.94 79 LEU A C 1
ATOM 607 O O . LEU A 1 79 ? -11.246 8.532 16.407 1.00 96.94 79 LEU A O 1
ATOM 611 N N . ASP A 1 80 ? -12.392 9.513 14.736 1.00 97.94 80 ASP A N 1
ATOM 612 C CA . ASP A 1 80 ? -13.724 9.187 15.257 1.00 97.94 80 ASP A CA 1
ATOM 613 C C . ASP A 1 80 ? -13.952 7.667 15.325 1.00 97.94 80 ASP A C 1
ATOM 615 O O . ASP A 1 80 ? -14.475 7.158 16.321 1.00 97.94 80 ASP A O 1
ATOM 619 N N . GLU A 1 81 ? -13.511 6.919 14.309 1.00 97.50 81 GLU A N 1
ATOM 620 C CA . GLU A 1 81 ? -13.601 5.455 14.306 1.00 97.50 81 GLU A CA 1
ATOM 621 C C . GLU A 1 81 ? -12.709 4.820 15.381 1.00 97.50 81 GLU A C 1
ATOM 623 O O . GLU A 1 81 ? -13.151 3.911 16.089 1.00 97.50 81 GLU A O 1
ATOM 628 N N . ILE A 1 82 ? -11.484 5.319 15.570 1.00 97.38 82 ILE A N 1
ATOM 629 C CA . ILE A 1 82 ? -10.598 4.868 16.651 1.00 97.38 82 ILE A CA 1
ATOM 630 C C . ILE A 1 82 ? -11.256 5.096 18.015 1.00 97.38 82 ILE A C 1
ATOM 632 O O . ILE A 1 82 ? -11.286 4.173 18.831 1.00 97.38 82 ILE A O 1
ATOM 636 N N . ASN A 1 83 ? -11.832 6.276 18.257 1.00 96.94 83 ASN A N 1
ATOM 637 C CA . ASN A 1 83 ? -12.532 6.563 19.511 1.00 96.94 83 ASN A CA 1
ATOM 638 C C . ASN A 1 83 ? -13.721 5.614 19.721 1.00 96.94 83 ASN A C 1
ATOM 640 O O . ASN A 1 83 ? -13.850 5.030 20.796 1.00 96.94 83 ASN A O 1
ATOM 644 N N . ARG A 1 84 ? -14.527 5.366 18.678 1.00 98.00 84 ARG A N 1
ATOM 645 C CA . ARG A 1 84 ? -15.643 4.406 18.728 1.00 98.00 84 ARG A CA 1
ATOM 646 C C . ARG A 1 84 ? -15.177 2.989 19.082 1.00 98.00 84 ARG A C 1
ATOM 648 O O . ARG A 1 84 ? -15.854 2.288 19.834 1.00 98.00 84 ARG A O 1
ATOM 655 N N . LEU A 1 85 ? -14.052 2.543 18.519 1.00 97.81 85 LEU A N 1
ATOM 656 C CA . LEU A 1 85 ? -13.467 1.231 18.811 1.00 97.81 85 LEU A CA 1
ATOM 657 C C . LEU A 1 85 ? -12.983 1.137 20.262 1.00 97.81 85 LEU A C 1
ATOM 659 O O . LEU A 1 85 ? -13.210 0.118 20.907 1.00 97.81 85 LEU A O 1
ATOM 663 N N . LEU A 1 86 ? -12.356 2.195 20.781 1.00 96.38 86 LEU A N 1
ATOM 664 C CA . LEU A 1 86 ? -11.898 2.257 22.170 1.00 96.38 86 LEU A CA 1
ATOM 665 C C . LEU A 1 86 ? -13.071 2.247 23.157 1.00 96.38 86 LEU A C 1
ATOM 667 O O . LEU A 1 86 ? -13.050 1.466 24.105 1.00 96.38 86 LEU A O 1
ATOM 671 N N . GLU A 1 87 ? -14.114 3.038 22.901 1.00 96.25 87 GLU A N 1
ATOM 672 C CA . GLU A 1 87 ? -15.333 3.064 23.721 1.00 96.25 87 GLU A CA 1
ATOM 673 C C . GLU A 1 87 ? -16.014 1.691 23.782 1.00 96.25 87 GLU A C 1
ATOM 675 O O . GLU A 1 87 ? -16.496 1.282 24.835 1.00 96.25 87 GLU A O 1
ATOM 680 N N . ALA A 1 88 ? -16.018 0.941 22.675 1.00 96.06 88 ALA A N 1
ATOM 681 C CA . ALA A 1 88 ? -16.618 -0.390 22.622 1.00 96.06 88 ALA A CA 1
ATOM 682 C C . ALA A 1 88 ? -15.909 -1.430 23.512 1.00 96.06 88 ALA A C 1
ATOM 684 O O . ALA A 1 88 ? -16.527 -2.436 23.852 1.00 96.06 88 ALA A O 1
ATOM 685 N N . LEU A 1 89 ? -14.645 -1.204 23.894 1.00 94.12 89 LEU A N 1
ATOM 686 C CA . LEU A 1 89 ? -13.904 -2.079 24.814 1.00 94.12 89 LEU A CA 1
ATOM 687 C C . LEU A 1 89 ? -14.208 -1.809 26.290 1.00 94.12 89 LEU A C 1
ATOM 689 O O . LEU A 1 89 ? -13.897 -2.644 27.140 1.00 94.12 89 LEU A O 1
ATOM 693 N N . GLU A 1 90 ? -14.759 -0.637 26.605 1.00 80.88 90 GLU A N 1
ATOM 694 C CA . GLU A 1 90 ? -15.115 -0.244 27.972 1.00 80.88 90 GLU A CA 1
ATOM 695 C C . GLU A 1 90 ? -16.521 -0.726 28.385 1.00 80.88 90 GLU A C 1
ATOM 697 O O . GLU A 1 90 ? -16.923 -0.532 29.537 1.00 80.88 90 GLU A O 1
ATOM 702 N N . VAL A 1 91 ? -17.253 -1.361 27.460 1.00 58.22 91 VAL A N 1
ATOM 703 C CA . VAL A 1 91 ? -18.598 -1.943 27.640 1.00 58.22 91 VAL A CA 1
ATOM 704 C C . VAL A 1 91 ? -18.513 -3.422 28.010 1.00 58.22 91 VAL A C 1
ATOM 706 O O . VAL A 1 91 ? -19.249 -3.827 28.941 1.00 58.22 91 VAL A O 1
#

Foldseek 3Di:
DDPLVVLVPDDPVSSVVVLVVAAPDWDADPVQCWIWGAHPVRDIHIDRDDDDQDFDLLDPVRLVVVVVVCPPVDDPVNVVVSVVSVVVNVD

Nearest PDB structures (foldseek):
  5yhr-assembly1_A  TM=5.828E-01  e=1.035E-06  Casadabanvirus D3112
  5uz9-assembly1_K  TM=4.738E-01  e=1.790E-03  Casadabanvirus D3112
  7o9p-assembly1_A  TM=7.596E-01  e=7.149E-01  Nakaseomyces glabratus
  7o9o-assembly1_A  TM=7.233E-01  e=9.224E-01  Nakaseomyces glabratus
  3h37-assembly3_B  TM=5.153E-01  e=1.982E+00  Thermotoga maritima

pLDDT: mean 93.63, std 6.27, range [58.22, 98.56]

Sequence (91 aa):
MKTAERLAQKHFAVAIMRAAECAIAKDKNRALCMTKYTFDDNSVLAVREVSMCAFNADSLQSITDYASWLGDDIDDAELDEINRLLEALEV

Secondary structure (DSSP, 8-state):
--HHHHHHTS-HHHHHHHHHHH-SEEEEETTTTEEEEE-TTS-EEEEE--------TT-HHHHHHHHHHHGGG--HHHHHHHHHHHHHH--